Protein AF-A0A537ETW3-F1 (afdb_monomer)

pLDDT: mean 73.39, std 13.04, range [42.03, 93.06]

Mean predicted aligned error: 16.98 Å

Sequence (125 aa):
MHLQTQSPTKQARVLRLETIQEFGDVAATMGPIAGVVQAIKNQVQGVIPQVGYELGEISDALNGVVMEVGEATGQSYDFEASGTEAQKILSEANTVADTRMREKFPELPSPALAYERPAESTVPR

Secondary structure (DSSP, 8-state):
----TTSHHHHHHHHHHHHHHHHHHHHHHHHHHHHHHHHHHHHHTTT-HHHHHHHHHHHHHHHHHHHHHHHHHT--------SHHHHHHHHHHHHHHHHHHHHHSPPPPP--S---PPPP-----

Nearest PDB structures (foldseek):
  4cqi-assembly1_A  TM=5.508E-01  e=4.113E+00  Leishmania major
  1jch-assembly1_A  TM=4.093E-01  e=6.210E+00  Escherichia coli str. K-12 substr. W3110

Radius of gyration: 28.7 Å; Cα contacts (8 Å, |Δi|>4): 50; chains: 1; bounding box: 60×87×56 Å

Structure (mmCIF, N/CA/C/O backbone):
data_AF-A0A537ETW3-F1
#
_entry.id   AF-A0A537ETW3-F1
#
loop_
_atom_site.group_PDB
_atom_site.id
_atom_site.type_symbol
_atom_site.label_atom_id
_atom_site.label_alt_id
_atom_site.label_comp_id
_atom_site.label_asym_id
_atom_site.label_entity_id
_atom_site.label_seq_id
_atom_site.pdbx_PDB_ins_code
_atom_site.Cartn_x
_atom_site.Cartn_y
_atom_site.Cartn_z
_atom_site.occupancy
_atom_site.B_iso_or_equiv
_atom_site.auth_seq_id
_atom_site.auth_comp_id
_atom_site.auth_asym_id
_atom_site.auth_atom_id
_atom_site.pdbx_PDB_model_num
ATOM 1 N N . MET A 1 1 ? -41.624 17.389 30.669 1.00 42.03 1 MET A N 1
ATOM 2 C CA . MET A 1 1 ? -40.150 17.497 30.699 1.00 42.03 1 MET A CA 1
ATOM 3 C C . MET A 1 1 ? -39.539 16.146 30.355 1.00 42.03 1 MET A C 1
ATOM 5 O O . MET A 1 1 ? -39.288 15.378 31.264 1.00 42.03 1 MET A O 1
ATOM 9 N N . HIS A 1 2 ? -39.372 15.804 29.079 1.00 62.38 2 HIS A N 1
ATOM 10 C CA . HIS A 1 2 ? -38.626 14.610 28.664 1.00 62.38 2 HIS A CA 1
ATOM 11 C C . HIS A 1 2 ? -38.072 14.852 27.253 1.00 62.38 2 HIS A C 1
ATOM 13 O O . HIS A 1 2 ? -38.798 15.355 26.403 1.00 62.38 2 HIS A O 1
ATOM 19 N N . LEU A 1 3 ? -36.804 14.472 27.052 1.00 51.69 3 LEU A N 1
ATOM 20 C CA . LEU A 1 3 ? -36.045 14.411 25.793 1.00 51.69 3 LEU A CA 1
ATOM 21 C C . LEU A 1 3 ? -35.453 15.727 25.249 1.00 51.69 3 LEU A C 1
ATOM 23 O O . LEU A 1 3 ? -35.913 16.261 24.250 1.00 51.69 3 LEU A O 1
ATOM 27 N N . GLN A 1 4 ? -34.329 16.168 25.826 1.00 54.97 4 GLN A N 1
ATOM 28 C CA . GLN A 1 4 ? -33.320 16.982 25.111 1.00 54.97 4 GLN A CA 1
ATOM 29 C C . GLN A 1 4 ? -31.904 16.357 25.172 1.00 54.97 4 GLN A C 1
ATOM 31 O O . GLN A 1 4 ? -30.939 16.939 24.692 1.00 54.97 4 GLN A O 1
ATOM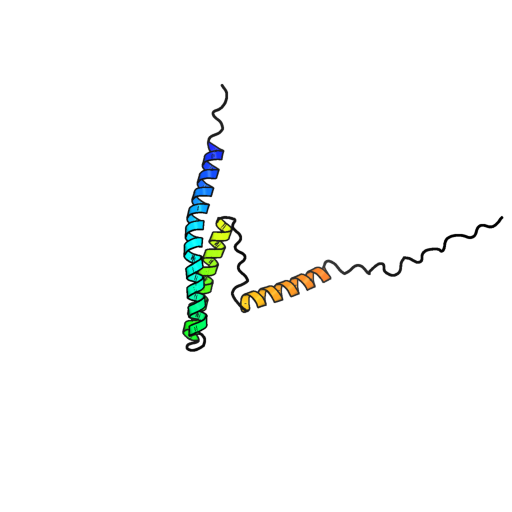 36 N N . THR A 1 5 ? -31.743 15.143 25.712 1.00 56.25 5 THR A N 1
ATOM 37 C CA . THR A 1 5 ? -30.421 14.567 26.041 1.00 56.25 5 THR A CA 1
ATOM 38 C C . THR A 1 5 ? -29.841 13.627 24.969 1.00 56.25 5 THR A C 1
ATOM 40 O O . THR A 1 5 ? -29.196 12.640 25.310 1.00 56.25 5 THR A O 1
ATOM 43 N N . GLN A 1 6 ? -30.072 13.873 23.671 1.00 54.34 6 GLN A N 1
ATOM 44 C CA . GLN A 1 6 ? -29.614 12.960 22.598 1.00 54.34 6 GLN A CA 1
ATOM 45 C C . GLN A 1 6 ? -28.699 13.590 21.528 1.00 54.34 6 GLN A C 1
ATOM 47 O O . GLN A 1 6 ? -28.374 12.938 20.538 1.00 54.34 6 GLN A O 1
ATOM 52 N N . SER A 1 7 ? -28.241 14.830 21.708 1.00 58.66 7 SER A N 1
ATOM 53 C CA . SER A 1 7 ? -27.346 15.504 20.755 1.00 58.66 7 SER A CA 1
ATOM 54 C C . SER A 1 7 ? -25.894 14.977 20.679 1.00 58.66 7 SER A C 1
ATOM 56 O O . SER A 1 7 ? -25.379 14.929 19.559 1.00 58.66 7 SER A O 1
ATOM 58 N N . PRO A 1 8 ? -25.211 14.523 21.755 1.00 61.03 8 PRO A N 1
ATOM 59 C CA . PRO A 1 8 ? -23.760 14.300 21.675 1.00 61.03 8 PRO A CA 1
ATOM 60 C C . PRO A 1 8 ? -23.363 13.045 20.878 1.00 61.03 8 PRO A C 1
ATOM 62 O O . PRO A 1 8 ? -22.333 13.026 20.209 1.00 61.03 8 PRO A O 1
ATOM 65 N N . THR A 1 9 ? -24.187 11.993 20.879 1.00 63.03 9 THR A N 1
ATOM 66 C CA . THR A 1 9 ? -23.835 10.702 20.255 1.00 63.03 9 THR A CA 1
ATOM 67 C C . THR A 1 9 ? -24.057 10.659 18.742 1.00 63.03 9 THR A C 1
ATOM 69 O O . THR A 1 9 ? -23.458 9.831 18.056 1.00 63.03 9 THR A O 1
ATOM 72 N N . LYS A 1 10 ? -24.907 11.537 18.192 1.00 61.38 10 LYS A N 1
ATOM 73 C CA . LYS A 1 10 ? -25.104 11.655 16.737 1.00 61.38 10 LYS A CA 1
ATOM 74 C C . LYS A 1 10 ? -23.942 12.396 16.081 1.00 61.38 10 LYS A C 1
ATOM 76 O O . LYS A 1 10 ? -23.432 11.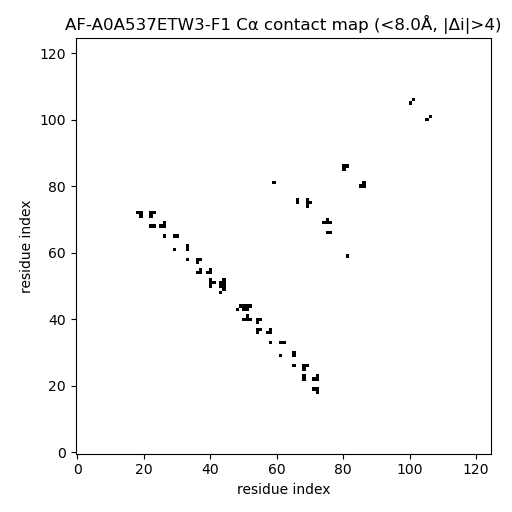927 15.072 1.00 61.38 10 LYS A O 1
ATOM 81 N N . GLN A 1 11 ? -23.487 13.484 16.701 1.00 63.50 11 GLN A N 1
ATOM 82 C CA . GLN A 1 11 ? -22.365 14.285 16.205 1.00 63.50 11 GLN A CA 1
ATOM 83 C C . GLN A 1 11 ? -21.063 13.471 16.177 1.00 63.50 11 GLN A C 1
ATOM 85 O O . GLN A 1 11 ? -20.380 13.454 15.161 1.00 63.50 11 GLN A O 1
ATOM 90 N N . ALA A 1 12 ? -20.785 12.688 17.226 1.00 67.38 12 ALA A N 1
ATOM 91 C CA . ALA A 1 12 ? -19.599 11.828 17.278 1.00 67.38 12 ALA A CA 1
ATOM 92 C C . ALA A 1 12 ? -19.536 10.772 16.152 1.00 67.38 12 ALA A C 1
ATOM 94 O O . ALA A 1 12 ? -18.450 10.439 15.683 1.00 67.38 12 ALA A O 1
ATOM 95 N N . ARG A 1 13 ? -20.686 10.245 15.701 1.00 62.62 13 ARG A N 1
ATOM 96 C CA . ARG A 1 13 ? -20.740 9.307 14.565 1.00 62.62 13 ARG A CA 1
ATOM 97 C C . ARG A 1 13 ? -20.512 9.992 13.223 1.00 62.62 13 ARG A C 1
ATOM 99 O O . ARG A 1 13 ? -19.848 9.410 12.378 1.00 62.62 13 ARG A O 1
ATOM 106 N N . VAL A 1 14 ? -21.049 11.197 13.041 1.00 72.69 14 VAL A N 1
ATOM 107 C CA . VAL A 1 14 ? -20.872 11.967 11.801 1.00 72.69 14 VAL A CA 1
ATOM 108 C C . VAL A 1 14 ? -19.401 12.321 11.598 1.00 72.69 14 VAL A C 1
ATOM 110 O O . VAL A 1 14 ? -18.883 12.028 10.530 1.00 72.69 14 VAL A O 1
ATOM 113 N N . LEU A 1 15 ? -18.708 12.809 12.638 1.00 68.06 15 LEU A N 1
ATOM 114 C CA . LEU A 1 15 ? -17.275 13.115 12.537 1.00 68.06 15 LEU A CA 1
ATOM 115 C C . LEU A 1 15 ? -16.443 11.892 12.129 1.00 68.06 15 LEU A C 1
ATOM 117 O O . LEU A 1 15 ? -15.571 11.998 11.279 1.00 68.06 15 LEU A O 1
ATOM 121 N N . ARG A 1 16 ? -16.716 10.708 12.696 1.00 73.06 16 ARG A N 1
ATOM 122 C CA . ARG A 1 16 ? -15.968 9.502 12.308 1.00 73.06 16 ARG A CA 1
ATOM 123 C C . ARG A 1 16 ? -16.253 9.052 10.880 1.00 73.06 16 ARG A C 1
ATOM 125 O O . ARG A 1 16 ? -15.342 8.563 10.229 1.00 73.06 16 ARG A O 1
ATOM 132 N N . LEU A 1 17 ? -17.487 9.189 10.402 1.00 80.44 17 LEU A N 1
ATOM 133 C CA . LEU A 1 17 ? -17.837 8.824 9.027 1.00 80.44 17 LEU A CA 1
ATOM 134 C C . LEU A 1 17 ? -17.221 9.784 8.007 1.00 80.44 17 LEU A C 1
ATOM 136 O O . LEU A 1 17 ? -16.761 9.324 6.971 1.00 80.44 17 LEU A O 1
ATOM 140 N N . GLU A 1 18 ? -17.170 11.077 8.324 1.00 79.69 18 GLU A N 1
ATOM 141 C CA . GLU A 1 18 ? -16.490 12.093 7.515 1.00 79.69 18 GLU A 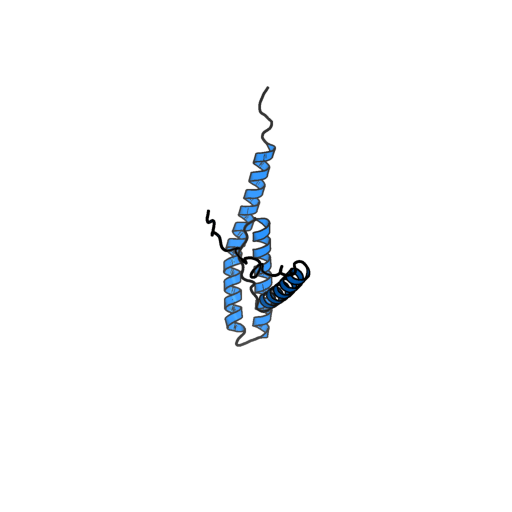CA 1
ATOM 142 C C . GLU A 1 18 ? -14.995 11.772 7.387 1.00 79.69 18 GLU A C 1
ATOM 144 O O . GLU A 1 18 ? -14.483 11.660 6.279 1.00 79.69 18 GLU A O 1
ATOM 149 N N . THR A 1 19 ? -14.326 11.464 8.501 1.00 78.75 19 THR A N 1
ATOM 150 C CA . THR A 1 19 ? -12.920 11.035 8.493 1.00 78.75 19 THR A CA 1
ATOM 151 C C . THR A 1 19 ? -12.708 9.723 7.726 1.00 78.75 19 THR A C 1
ATOM 153 O O . THR A 1 19 ? -11.775 9.625 6.937 1.00 78.75 19 THR A O 1
ATOM 156 N N . ILE A 1 20 ? -13.577 8.716 7.900 1.00 82.50 20 ILE A N 1
ATOM 157 C CA . ILE A 1 20 ? -13.503 7.454 7.137 1.00 82.50 20 ILE A CA 1
ATOM 158 C C . ILE A 1 20 ? -13.660 7.701 5.634 1.00 82.50 20 ILE A C 1
ATOM 160 O O . ILE A 1 20 ? -12.985 7.052 4.840 1.00 82.50 20 ILE A O 1
ATOM 164 N N . GLN A 1 21 ? -14.530 8.631 5.243 1.00 82.62 21 GLN A N 1
ATOM 165 C CA . GLN A 1 21 ? -14.748 8.983 3.847 1.00 82.62 21 GLN A CA 1
ATOM 166 C C . GLN A 1 21 ? -13.530 9.697 3.249 1.00 82.62 21 GLN A C 1
ATOM 168 O O . GLN A 1 21 ? -13.043 9.274 2.205 1.00 82.62 21 GLN A O 1
ATOM 173 N N . GLU A 1 22 ? -12.996 10.715 3.928 1.00 83.00 22 GLU A N 1
ATOM 174 C CA . GLU A 1 22 ? -11.804 11.443 3.472 1.00 83.00 22 GLU A CA 1
ATOM 175 C C . GLU A 1 22 ? -10.594 10.512 3.315 1.00 83.00 22 GLU A C 1
ATOM 177 O O . GLU A 1 22 ? -9.910 10.527 2.292 1.00 83.00 22 GLU A O 1
ATOM 182 N N . PHE A 1 23 ? -10.353 9.645 4.298 1.00 82.00 23 PHE A N 1
ATOM 183 C CA . PHE A 1 23 ? -9.272 8.665 4.241 1.00 82.00 23 PHE A CA 1
ATOM 184 C C . PHE A 1 23 ? -9.527 7.552 3.215 1.00 82.00 23 PHE A C 1
ATOM 186 O O . PHE A 1 23 ? -8.595 7.113 2.542 1.00 82.00 23 PHE A O 1
ATOM 193 N N . GLY A 1 24 ? -10.779 7.125 3.038 1.00 80.94 24 GLY A N 1
ATOM 194 C CA . GLY A 1 24 ? -11.173 6.166 2.005 1.00 80.94 24 GLY A CA 1
ATOM 195 C C . GLY A 1 24 ? -10.911 6.682 0.588 1.00 80.94 24 GLY A C 1
ATOM 196 O O . GLY A 1 24 ? -10.395 5.938 -0.246 1.00 80.94 24 GLY A O 1
ATOM 197 N N . ASP A 1 25 ? -11.180 7.962 0.329 1.00 84.81 25 ASP A N 1
ATOM 198 C CA . ASP A 1 25 ? -10.897 8.605 -0.959 1.00 84.81 25 ASP A CA 1
ATOM 199 C C . ASP A 1 25 ? -9.381 8.696 -1.231 1.00 84.81 25 ASP A C 1
ATOM 201 O O . ASP A 1 25 ? -8.921 8.456 -2.356 1.00 84.81 25 ASP A O 1
ATOM 205 N N . VAL A 1 26 ? -8.577 8.966 -0.195 1.00 84.12 26 VAL A N 1
ATOM 206 C CA . VAL A 1 26 ? -7.106 8.932 -0.281 1.00 84.12 26 VAL A CA 1
ATOM 207 C C . VAL A 1 26 ? -6.603 7.514 -0.564 1.00 84.12 26 VAL A C 1
ATOM 209 O O . VAL A 1 26 ? -5.784 7.323 -1.461 1.00 84.12 26 VAL A O 1
ATOM 212 N N . ALA A 1 27 ? -7.111 6.493 0.130 1.00 77.88 27 ALA A N 1
ATOM 213 C CA . ALA A 1 27 ? -6.735 5.101 -0.130 1.00 77.88 27 ALA A CA 1
ATOM 214 C C . ALA A 1 27 ? -7.097 4.663 -1.561 1.00 77.88 27 ALA A C 1
ATOM 216 O O . ALA A 1 27 ? -6.279 4.053 -2.256 1.00 77.88 27 ALA A O 1
ATOM 217 N N . ALA A 1 28 ? -8.299 5.019 -2.029 1.00 81.31 28 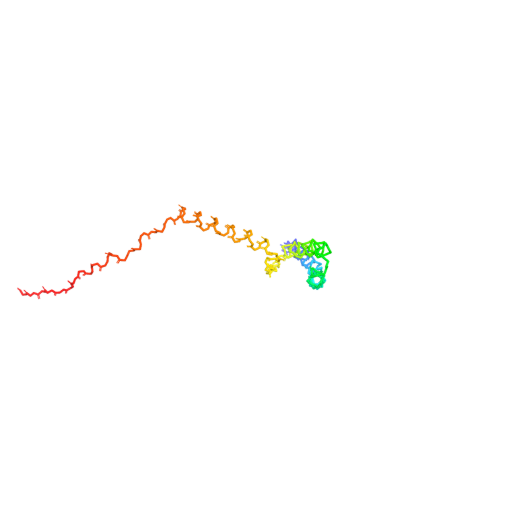ALA A N 1
ATOM 218 C CA . ALA A 1 28 ? -8.783 4.692 -3.368 1.00 81.31 28 ALA A CA 1
ATOM 219 C C . ALA A 1 28 ? -7.933 5.326 -4.483 1.00 81.31 28 ALA A C 1
ATOM 221 O O . ALA A 1 28 ? -7.802 4.749 -5.564 1.00 81.31 28 ALA A O 1
ATOM 222 N N . THR A 1 29 ? -7.330 6.488 -4.223 1.00 84.31 29 THR A N 1
ATOM 223 C CA . THR A 1 29 ? -6.423 7.161 -5.164 1.00 84.31 29 THR A CA 1
ATOM 224 C C . THR A 1 29 ? -4.975 6.684 -5.051 1.00 84.31 29 THR A C 1
ATOM 226 O O . THR A 1 29 ? -4.304 6.563 -6.077 1.00 84.31 29 THR A O 1
ATOM 229 N N . MET A 1 30 ? -4.491 6.355 -3.850 1.00 78.69 30 MET A N 1
ATOM 230 C CA . MET A 1 30 ? -3.108 5.911 -3.627 1.00 78.69 30 MET A CA 1
ATOM 231 C C . MET A 1 30 ? -2.849 4.465 -4.063 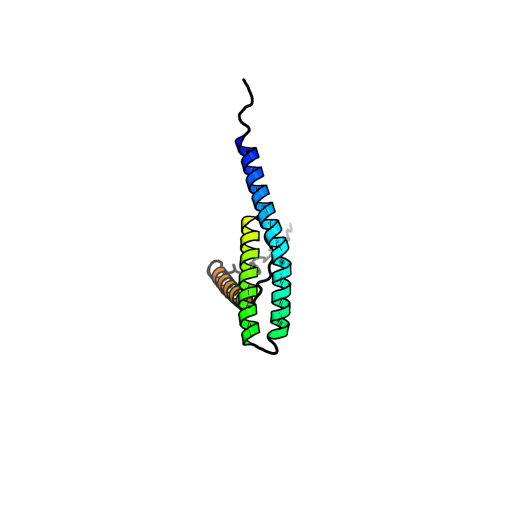1.00 78.69 30 MET A C 1
ATOM 233 O O . MET A 1 30 ? -1.775 4.174 -4.592 1.00 78.69 30 MET A O 1
ATOM 237 N N . GLY A 1 31 ? -3.825 3.563 -3.917 1.00 77.62 31 GLY A N 1
ATOM 238 C CA . GLY A 1 31 ? -3.670 2.148 -4.286 1.00 77.62 31 GLY A CA 1
ATOM 239 C C . GLY A 1 31 ? -3.205 1.923 -5.738 1.00 77.62 31 GLY A C 1
ATOM 240 O O . GLY A 1 31 ? -2.194 1.250 -5.958 1.00 77.62 31 GLY A O 1
ATOM 241 N N . PRO A 1 32 ? -3.869 2.515 -6.750 1.00 83.31 32 PRO A N 1
ATOM 242 C CA . PRO A 1 32 ? -3.436 2.415 -8.144 1.00 83.31 32 PRO A CA 1
ATOM 243 C C . PRO A 1 32 ? -2.036 2.993 -8.401 1.00 83.31 32 PRO A C 1
ATOM 245 O O . PRO A 1 32 ? -1.295 2.453 -9.222 1.00 83.31 32 PRO A O 1
ATOM 248 N N . ILE A 1 33 ? -1.652 4.062 -7.695 1.00 86.50 33 ILE A N 1
ATOM 249 C CA . ILE A 1 33 ? -0.334 4.701 -7.836 1.00 86.50 33 ILE A CA 1
ATOM 250 C C . ILE A 1 33 ? 0.765 3.751 -7.353 1.00 86.50 33 ILE A C 1
ATOM 252 O O . ILE A 1 33 ? 1.749 3.551 -8.067 1.00 86.50 33 ILE A O 1
ATOM 256 N N . ALA A 1 34 ? 0.569 3.104 -6.199 1.00 78.06 34 ALA A N 1
ATOM 257 C CA . ALA A 1 34 ? 1.499 2.100 -5.680 1.00 78.06 34 ALA A CA 1
ATOM 258 C C . ALA A 1 34 ? 1.709 0.947 -6.681 1.00 78.06 34 ALA A C 1
ATOM 260 O O . ALA A 1 34 ? 2.844 0.544 -6.943 1.00 78.06 34 ALA A O 1
ATOM 261 N N . GLY A 1 35 ? 0.634 0.479 -7.328 1.00 81.44 35 GLY A N 1
ATOM 262 C CA . GLY A 1 35 ? 0.716 -0.544 -8.377 1.00 81.44 35 GLY A CA 1
ATOM 263 C C . GLY A 1 35 ? 1.545 -0.114 -9.596 1.00 81.44 35 GLY A C 1
ATOM 264 O O . GLY A 1 35 ? 2.336 -0.902 -10.120 1.00 81.44 35 GLY A O 1
ATOM 265 N N . VAL A 1 36 ? 1.415 1.143 -10.030 1.00 87.38 36 VAL A N 1
ATOM 266 C CA . VAL A 1 36 ? 2.201 1.694 -11.148 1.00 87.38 36 VAL A CA 1
ATOM 267 C C . VAL A 1 36 ? 3.679 1.826 -10.779 1.00 87.38 36 VAL A C 1
ATOM 269 O O . VAL A 1 36 ? 4.534 1.412 -11.563 1.00 87.38 36 VAL A O 1
ATOM 272 N N . VAL A 1 37 ? 3.998 2.349 -9.591 1.00 84.00 37 VAL A N 1
ATOM 273 C CA . VAL A 1 37 ? 5.391 2.474 -9.123 1.00 84.00 37 VAL A CA 1
ATOM 274 C C . VAL A 1 37 ? 6.053 1.099 -9.043 1.00 84.00 37 VAL A C 1
ATOM 276 O O . VAL A 1 37 ? 7.162 0.923 -9.552 1.00 84.00 37 VAL A O 1
ATOM 279 N N . GLN A 1 38 ? 5.342 0.095 -8.525 1.00 81.19 38 GLN A N 1
ATOM 280 C CA . GLN A 1 38 ? 5.836 -1.278 -8.468 1.00 81.19 38 GLN A CA 1
ATOM 281 C C . GLN A 1 38 ? 6.091 -1.870 -9.864 1.00 81.19 38 GLN A C 1
ATOM 283 O O . GLN A 1 38 ? 7.104 -2.537 -10.085 1.00 81.19 38 GLN A O 1
ATOM 288 N N . ALA A 1 39 ? 5.210 -1.607 -10.833 1.00 84.69 39 ALA A N 1
ATOM 289 C CA . ALA A 1 39 ? 5.394 -2.062 -12.209 1.00 84.69 39 ALA A CA 1
ATOM 290 C C . ALA A 1 39 ? 6.630 -1.425 -12.872 1.00 84.69 39 ALA A C 1
ATOM 292 O O . ALA A 1 39 ? 7.400 -2.121 -13.539 1.00 84.69 39 ALA A O 1
ATOM 293 N N . ILE A 1 40 ? 6.856 -0.124 -12.652 1.00 85.31 40 ILE A N 1
ATOM 294 C CA . ILE A 1 40 ? 8.034 0.587 -13.171 1.00 85.31 40 ILE A CA 1
ATOM 295 C C . ILE A 1 40 ? 9.306 0.074 -12.491 1.00 85.31 40 ILE A C 1
ATOM 297 O O . ILE A 1 40 ? 10.280 -0.219 -13.182 1.00 85.31 40 ILE A O 1
ATOM 301 N N . LYS A 1 41 ? 9.292 -0.115 -11.165 1.00 80.69 41 LYS A N 1
ATOM 302 C CA . LYS A 1 41 ? 10.404 -0.717 -10.414 1.00 80.69 41 LYS A CA 1
ATOM 303 C C . LYS A 1 41 ? 10.823 -2.048 -11.034 1.00 80.69 41 LYS A C 1
ATOM 305 O O . LYS A 1 41 ? 11.991 -2.212 -11.376 1.00 80.69 41 LYS A O 1
ATOM 310 N N . ASN A 1 42 ? 9.871 -2.953 -11.258 1.00 82.69 42 ASN A N 1
ATOM 311 C CA . ASN A 1 42 ? 10.137 -4.272 -11.837 1.00 82.69 42 ASN A CA 1
ATOM 312 C C . ASN A 1 42 ? 10.734 -4.191 -13.252 1.00 82.69 42 ASN A C 1
ATOM 314 O O . ASN A 1 42 ? 11.590 -4.997 -13.609 1.00 82.69 42 ASN A O 1
ATOM 318 N N . GLN A 1 43 ? 10.309 -3.213 -14.058 1.00 83.25 43 GLN A N 1
ATOM 319 C CA . GLN A 1 43 ? 10.828 -3.019 -15.413 1.00 83.25 43 GLN A CA 1
ATOM 320 C C . GLN A 1 43 ? 12.237 -2.407 -15.419 1.00 83.25 43 GLN A C 1
ATOM 322 O O . GLN A 1 43 ? 13.069 -2.772 -16.249 1.00 83.25 43 GLN A O 1
ATOM 327 N N . VAL A 1 44 ? 12.518 -1.489 -14.492 1.00 81.44 44 VAL A N 1
ATOM 328 C CA . VAL A 1 44 ? 13.779 -0.739 -14.455 1.00 81.44 44 VAL A CA 1
ATOM 329 C C . VAL A 1 44 ? 14.875 -1.482 -13.692 1.00 81.44 44 VAL A C 1
ATOM 331 O O . VAL A 1 44 ? 16.039 -1.385 -14.072 1.00 81.44 44 VAL A O 1
ATOM 334 N N . GLN A 1 45 ? 14.543 -2.282 -12.676 1.00 76.75 45 GLN A N 1
ATOM 335 C CA . GLN A 1 45 ? 15.523 -2.997 -11.848 1.00 76.75 45 GLN A CA 1
ATOM 336 C C . GLN A 1 45 ? 16.406 -3.971 -12.652 1.00 76.75 45 GLN A C 1
ATOM 338 O O . GLN A 1 45 ? 17.554 -4.204 -12.280 1.00 76.75 45 GLN A O 1
ATOM 343 N N . GLY A 1 46 ? 15.910 -4.495 -13.779 1.00 77.38 46 GLY A N 1
ATOM 344 C CA . GLY A 1 46 ? 16.689 -5.343 -14.689 1.00 77.38 46 GLY A CA 1
ATOM 345 C C . GLY A 1 46 ? 17.709 -4.595 -15.559 1.00 77.38 46 GLY A C 1
ATOM 346 O O . GLY A 1 46 ? 18.570 -5.234 -16.158 1.00 77.38 46 GLY A O 1
ATOM 347 N N . VAL A 1 47 ? 17.625 -3.262 -15.639 1.00 81.06 47 VAL A N 1
ATOM 348 C CA . VAL A 1 47 ? 18.461 -2.427 -16.523 1.00 81.06 47 VAL A CA 1
ATOM 349 C C . VAL A 1 47 ? 19.295 -1.424 -15.724 1.00 81.06 47 VAL A C 1
ATOM 351 O O . VAL A 1 47 ? 20.479 -1.252 -16.003 1.00 81.06 47 VAL A O 1
ATOM 354 N N . ILE A 1 48 ? 18.696 -0.769 -14.723 1.00 85.25 48 ILE A N 1
ATOM 355 C CA . ILE A 1 48 ? 19.324 0.271 -13.900 1.00 85.25 48 ILE A CA 1
ATOM 356 C C . ILE A 1 48 ? 19.005 0.011 -12.416 1.00 85.25 48 ILE A C 1
ATOM 358 O O . ILE A 1 48 ? 17.970 0.461 -11.911 1.00 85.25 48 ILE A O 1
ATOM 362 N N . PRO A 1 49 ? 19.899 -0.686 -11.689 1.00 80.19 49 PRO A N 1
ATOM 363 C CA . PRO A 1 49 ? 19.676 -1.066 -10.294 1.00 80.19 49 PRO A CA 1
ATOM 364 C C . PRO A 1 49 ? 19.449 0.128 -9.361 1.00 80.19 49 PRO A C 1
ATOM 366 O O . PRO A 1 49 ? 18.606 0.046 -8.474 1.00 80.19 49 PRO A O 1
ATOM 369 N N . GLN A 1 50 ? 20.152 1.248 -9.578 1.00 81.88 50 GLN A N 1
ATOM 370 C CA . GLN A 1 50 ? 20.018 2.455 -8.753 1.00 81.88 50 GLN A CA 1
ATOM 371 C C . GLN A 1 50 ? 18.603 3.043 -8.802 1.00 81.88 50 GLN A C 1
ATOM 373 O O . GLN A 1 50 ? 18.050 3.392 -7.768 1.00 81.88 50 GLN A O 1
ATOM 378 N N . VAL A 1 51 ? 17.982 3.099 -9.983 1.00 83.75 51 VAL A N 1
ATOM 379 C CA . VAL A 1 51 ? 16.610 3.616 -10.118 1.00 83.75 51 VAL A CA 1
ATOM 380 C C . VAL A 1 51 ? 15.602 2.617 -9.548 1.00 83.75 51 VAL A C 1
ATOM 382 O O . VAL A 1 51 ? 14.626 3.017 -8.924 1.00 83.75 51 VAL A O 1
ATOM 385 N N . GLY A 1 52 ? 15.854 1.312 -9.696 1.00 78.44 52 GLY A N 1
ATOM 386 C CA . GLY A 1 52 ? 15.054 0.281 -9.031 1.00 78.44 52 GLY A CA 1
ATOM 387 C C . GLY A 1 52 ? 15.089 0.379 -7.498 1.00 78.44 52 GLY A C 1
ATOM 388 O O . GLY A 1 52 ? 14.074 0.111 -6.858 1.00 78.44 52 GLY A O 1
ATOM 389 N N . TYR A 1 53 ? 16.227 0.784 -6.920 1.00 82.44 53 TYR A N 1
ATOM 390 C CA . TYR A 1 53 ? 16.364 1.035 -5.483 1.00 82.44 53 TYR A CA 1
ATOM 391 C C . TYR A 1 53 ? 15.508 2.230 -5.040 1.00 82.44 53 TYR A C 1
ATOM 393 O O . TYR A 1 53 ? 14.662 2.064 -4.166 1.00 82.44 53 TYR A O 1
ATOM 401 N N . GLU A 1 54 ? 15.636 3.389 -5.695 1.00 85.88 54 GLU A N 1
ATOM 402 C CA . GLU A 1 54 ? 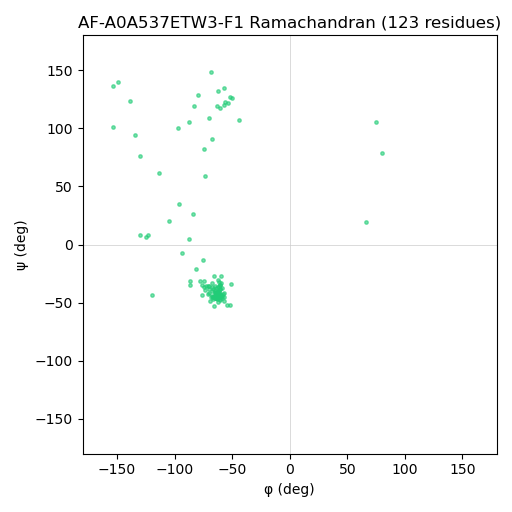14.856 4.581 -5.314 1.00 85.88 54 GLU A CA 1
ATOM 403 C C . GLU A 1 54 ? 13.346 4.389 -5.517 1.00 85.88 54 GLU A C 1
ATOM 405 O O . GLU A 1 54 ? 12.540 4.801 -4.687 1.00 85.88 54 GLU A O 1
ATOM 410 N N . LEU A 1 55 ? 12.938 3.688 -6.580 1.00 83.56 55 LEU A N 1
ATOM 411 C CA . LEU A 1 55 ? 11.534 3.310 -6.770 1.00 83.56 55 LEU A CA 1
ATOM 412 C C . LEU A 1 55 ? 11.044 2.321 -5.704 1.00 83.56 55 LEU A C 1
ATOM 414 O O . LEU A 1 55 ? 9.855 2.295 -5.400 1.00 83.56 55 LEU A O 1
ATOM 418 N N . GLY A 1 56 ? 11.943 1.517 -5.132 1.00 81.56 56 GLY A N 1
ATOM 419 C CA . GLY A 1 56 ? 11.656 0.695 -3.962 1.00 81.56 56 GLY A CA 1
ATOM 420 C C . GLY A 1 56 ? 11.297 1.542 -2.748 1.00 81.56 56 GLY A C 1
ATOM 421 O O . GLY A 1 56 ? 10.241 1.320 -2.167 1.00 81.56 56 GLY A O 1
ATOM 422 N N . GLU A 1 57 ? 12.108 2.553 -2.437 1.00 85.38 57 GLU A N 1
ATOM 423 C CA . GLU A 1 57 ? 11.836 3.467 -1.321 1.00 85.38 57 GLU A CA 1
ATOM 424 C C . GLU A 1 57 ? 10.521 4.244 -1.519 1.00 85.38 57 GLU A C 1
ATOM 426 O O . GLU A 1 57 ? 9.757 4.428 -0.571 1.00 85.38 57 GLU A O 1
ATOM 431 N N . ILE A 1 58 ? 10.198 4.634 -2.760 1.00 86.06 58 ILE A N 1
ATOM 432 C CA . ILE A 1 58 ? 8.911 5.271 -3.086 1.00 86.06 58 ILE A CA 1
ATOM 433 C C . ILE A 1 58 ? 7.738 4.298 -2.892 1.00 86.06 58 ILE A C 1
ATOM 435 O O . ILE A 1 58 ? 6.723 4.682 -2.308 1.00 86.06 58 ILE A O 1
ATOM 439 N N . SER A 1 59 ? 7.858 3.050 -3.361 1.00 81.12 59 SER A N 1
ATOM 440 C CA . SER A 1 59 ? 6.848 2.009 -3.119 1.00 81.12 59 SER A CA 1
ATOM 441 C C . SER A 1 59 ? 6.610 1.806 -1.621 1.00 81.12 59 SER A C 1
ATOM 443 O O . SER A 1 5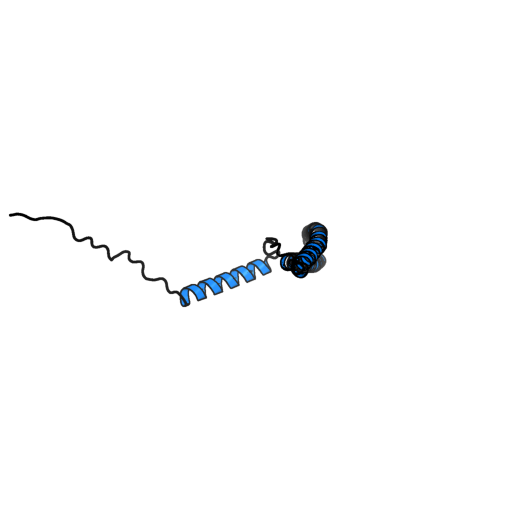9 ? 5.460 1.755 -1.191 1.00 81.12 59 SER A O 1
ATOM 4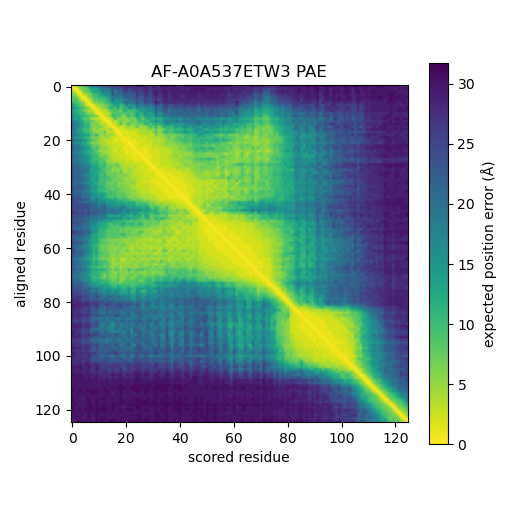45 N N . ASP A 1 60 ? 7.670 1.731 -0.818 1.00 83.75 60 ASP A N 1
ATOM 446 C CA . ASP A 1 60 ? 7.566 1.511 0.627 1.00 83.75 60 ASP A CA 1
ATOM 447 C C . ASP A 1 60 ? 6.879 2.685 1.336 1.00 83.75 60 ASP A C 1
ATOM 449 O O . ASP A 1 60 ? 5.990 2.472 2.163 1.00 83.75 60 ASP A O 1
ATOM 453 N N . ALA A 1 61 ? 7.206 3.925 0.959 1.00 85.50 61 ALA A N 1
ATOM 454 C CA . ALA A 1 61 ? 6.535 5.112 1.482 1.00 85.50 61 ALA A CA 1
ATOM 455 C C . ALA A 1 61 ? 5.034 5.133 1.137 1.00 85.50 61 ALA A C 1
ATOM 457 O O . ALA A 1 61 ? 4.203 5.412 2.003 1.00 85.50 61 ALA A O 1
ATOM 458 N N . LEU A 1 62 ? 4.668 4.796 -0.106 1.00 83.56 62 LEU A N 1
ATOM 459 C CA . LEU A 1 62 ? 3.267 4.722 -0.537 1.00 83.56 62 LEU A CA 1
ATOM 460 C C . LEU A 1 62 ? 2.494 3.633 0.217 1.00 83.56 62 LEU A C 1
ATOM 462 O O . LEU A 1 62 ? 1.366 3.867 0.648 1.00 83.56 62 LEU A O 1
ATOM 466 N N . ASN A 1 63 ? 3.112 2.470 0.421 1.00 80.50 63 ASN A N 1
ATOM 467 C CA . ASN A 1 63 ? 2.519 1.381 1.195 1.00 80.50 63 ASN A CA 1
ATOM 468 C C . ASN A 1 63 ? 2.330 1.763 2.668 1.00 80.50 63 ASN A C 1
ATOM 470 O O . ASN A 1 63 ? 1.289 1.452 3.243 1.00 80.50 63 ASN A O 1
ATOM 474 N N . GLY A 1 64 ? 3.286 2.487 3.258 1.00 83.38 64 GLY A N 1
ATOM 475 C CA . GLY A 1 64 ? 3.167 3.018 4.617 1.00 83.38 64 GLY A CA 1
ATOM 476 C C . GLY A 1 64 ? 1.960 3.942 4.783 1.00 83.38 64 GLY A C 1
ATOM 477 O O . GLY A 1 64 ? 1.186 3.773 5.721 1.00 83.38 64 GLY A O 1
ATOM 478 N N . VAL A 1 65 ? 1.740 4.850 3.827 1.00 85.06 65 VAL A N 1
ATOM 479 C CA . VAL A 1 65 ? 0.567 5.740 3.832 1.00 85.06 65 VAL A CA 1
ATOM 480 C C . VAL A 1 65 ? -0.730 4.940 3.721 1.00 85.06 65 VAL A C 1
ATOM 482 O O . VAL A 1 65 ? -1.651 5.163 4.498 1.00 85.06 65 VAL A O 1
ATOM 485 N N . VAL A 1 66 ? -0.817 3.977 2.799 1.00 80.12 66 VAL A N 1
ATOM 486 C CA . VAL A 1 66 ? -2.019 3.134 2.658 1.00 80.12 66 VAL A CA 1
ATOM 487 C C . VAL A 1 66 ? -2.299 2.341 3.941 1.00 80.12 66 VAL A C 1
ATOM 489 O O . VAL A 1 66 ? -3.458 2.217 4.340 1.00 80.12 66 VAL A O 1
ATOM 492 N N . MET A 1 67 ? -1.258 1.855 4.620 1.00 80.44 67 MET A N 1
ATOM 493 C CA . MET A 1 67 ? -1.388 1.137 5.890 1.00 80.44 67 MET A CA 1
ATOM 494 C C . MET A 1 67 ? -1.892 2.046 7.019 1.00 80.44 67 MET A C 1
ATOM 496 O O . MET A 1 67 ? -2.830 1.677 7.723 1.00 80.44 67 MET A O 1
ATOM 500 N N . GLU A 1 68 ? -1.320 3.243 7.162 1.00 82.44 68 GLU A N 1
ATOM 501 C CA . GLU A 1 68 ? -1.720 4.229 8.176 1.00 82.44 68 GLU A CA 1
ATOM 502 C C . GLU A 1 68 ? -3.172 4.688 7.975 1.00 82.44 68 GLU A C 1
ATOM 504 O O . GLU A 1 68 ? -3.955 4.779 8.921 1.00 82.44 68 GLU A O 1
ATOM 509 N N . VAL A 1 69 ? -3.567 4.891 6.718 1.00 82.50 69 VAL A N 1
ATOM 510 C CA . VAL A 1 69 ? -4.943 5.210 6.323 1.00 82.50 69 VAL A CA 1
ATOM 511 C C . VAL A 1 69 ? -5.896 4.044 6.625 1.00 82.50 69 VAL A C 1
ATOM 513 O O . VAL A 1 69 ? -7.005 4.253 7.128 1.00 82.50 69 VAL A O 1
ATOM 516 N N . GLY A 1 70 ? -5.471 2.803 6.380 1.00 76.69 70 GLY A N 1
ATOM 517 C CA . GLY A 1 70 ? -6.221 1.603 6.756 1.00 76.69 70 GLY A CA 1
ATOM 518 C C . GLY A 1 70 ? -6.443 1.493 8.268 1.00 76.69 70 GLY A C 1
ATOM 519 O O . GLY A 1 70 ? -7.566 1.275 8.726 1.00 76.69 70 GLY A O 1
ATOM 520 N N . GLU A 1 71 ? -5.401 1.732 9.065 1.00 79.25 71 GLU A N 1
ATOM 521 C CA . GLU A 1 71 ? -5.482 1.716 10.530 1.00 79.25 71 GLU A CA 1
ATOM 522 C C . GLU A 1 71 ? -6.400 2.827 11.064 1.00 79.25 71 GLU A C 1
ATOM 524 O O . GLU A 1 71 ? -7.289 2.560 11.879 1.00 79.25 71 GLU A O 1
ATOM 529 N N . ALA A 1 72 ? -6.263 4.053 10.548 1.00 78.19 72 ALA A N 1
ATOM 530 C CA . ALA A 1 72 ? -7.081 5.202 10.940 1.00 78.19 72 ALA A CA 1
ATOM 531 C C . ALA A 1 72 ? -8.581 5.001 10.658 1.00 78.19 72 ALA A C 1
ATOM 533 O O . ALA A 1 72 ? -9.435 5.495 11.402 1.00 78.19 72 ALA A O 1
ATOM 534 N N . THR A 1 73 ? -8.916 4.253 9.604 1.00 73.12 73 THR A N 1
ATOM 535 C CA . THR A 1 73 ? -10.302 3.961 9.204 1.00 73.12 73 THR A CA 1
ATOM 536 C C . THR A 1 73 ? -10.846 2.652 9.775 1.00 73.12 73 THR A C 1
ATOM 538 O O . THR A 1 73 ? -12.042 2.376 9.650 1.00 73.12 73 THR A O 1
ATOM 541 N N . GLY A 1 74 ? -10.004 1.846 10.430 1.00 68.69 74 GLY A N 1
ATOM 542 C CA . GLY A 1 74 ? -10.356 0.493 10.866 1.00 68.69 74 GLY A CA 1
ATOM 543 C C . GLY A 1 74 ? -10.595 -0.473 9.700 1.00 68.69 74 GLY A C 1
ATOM 544 O O . GLY A 1 74 ? -11.268 -1.490 9.871 1.00 68.69 74 GLY A O 1
ATOM 545 N N . GLN A 1 75 ? -10.097 -0.146 8.507 1.00 67.19 75 GLN A N 1
ATOM 546 C CA . GLN A 1 75 ? -10.089 -1.019 7.341 1.00 67.19 75 GLN A CA 1
ATOM 547 C C . GLN A 1 75 ? -8.712 -1.682 7.262 1.00 67.19 75 GLN A C 1
ATOM 549 O O . GLN A 1 75 ? -7.736 -1.086 6.819 1.00 67.19 75 GLN A O 1
ATOM 554 N N . SER A 1 76 ? -8.616 -2.931 7.718 1.00 57.59 76 SER A N 1
ATOM 555 C CA . SER A 1 76 ? -7.405 -3.727 7.527 1.00 57.59 76 SER A CA 1
ATOM 556 C C . SER A 1 76 ? -7.269 -4.085 6.046 1.00 57.59 76 SER A C 1
ATOM 558 O O . SER A 1 76 ? -8.036 -4.903 5.534 1.00 57.59 76 SER A O 1
ATOM 560 N N . TYR A 1 77 ? -6.303 -3.481 5.358 1.00 59.91 77 TYR A N 1
ATOM 561 C CA . TYR A 1 77 ? -5.871 -3.947 4.046 1.00 59.91 77 TYR A CA 1
ATOM 562 C C . TYR A 1 77 ? -4.874 -5.085 4.260 1.00 59.91 77 TYR A C 1
ATOM 564 O O . TYR A 1 77 ? -3.843 -4.890 4.902 1.00 59.91 77 TYR A O 1
ATOM 572 N N . ASP A 1 78 ? -5.200 -6.276 3.757 1.00 55.22 78 ASP A N 1
ATOM 573 C CA . ASP A 1 78 ? -4.299 -7.431 3.777 1.00 55.22 78 ASP A CA 1
ATOM 574 C C . ASP A 1 78 ? -3.214 -7.195 2.722 1.00 55.22 78 ASP A C 1
ATOM 576 O O . ASP A 1 78 ? -3.330 -7.573 1.554 1.00 55.22 78 ASP A O 1
ATOM 580 N N . PHE A 1 79 ? -2.201 -6.425 3.104 1.00 56.75 79 PHE A N 1
ATOM 581 C CA . PHE A 1 79 ? -1.031 -6.220 2.276 1.00 56.75 79 PHE A CA 1
ATOM 582 C C . PHE A 1 79 ? -0.058 -7.344 2.609 1.00 56.75 79 PHE A C 1
ATOM 584 O O . PHE A 1 79 ? 0.553 -7.348 3.680 1.00 56.75 79 PHE A O 1
ATOM 591 N N . GLU A 1 80 ? 0.071 -8.326 1.711 1.00 55.78 80 GLU A N 1
ATOM 592 C CA . GLU A 1 80 ? 1.163 -9.291 1.814 1.00 55.78 80 GLU A CA 1
ATOM 593 C C . GLU A 1 80 ? 2.467 -8.498 1.934 1.00 55.78 80 GLU A C 1
ATOM 595 O O . GLU A 1 80 ? 2.717 -7.585 1.142 1.00 55.78 80 GLU A O 1
ATOM 600 N N . ALA A 1 81 ? 3.257 -8.796 2.972 1.00 54.50 81 ALA A N 1
ATOM 601 C CA . ALA A 1 81 ? 4.483 -8.079 3.302 1.00 54.50 81 ALA A CA 1
ATOM 602 C C . ALA A 1 81 ? 5.305 -7.820 2.030 1.00 54.50 81 ALA A C 1
ATOM 604 O O . ALA A 1 81 ? 5.869 -8.739 1.439 1.00 54.50 81 ALA A O 1
ATOM 605 N N . SER A 1 82 ? 5.329 -6.566 1.577 1.00 56.97 82 SER A N 1
ATOM 606 C CA . SER A 1 82 ? 5.648 -6.235 0.180 1.00 56.97 82 SER A CA 1
ATOM 607 C C . SER A 1 82 ? 7.134 -6.125 -0.142 1.00 56.97 82 SER A C 1
ATOM 609 O O . SER A 1 82 ? 7.544 -5.501 -1.119 1.00 56.97 82 SER A O 1
ATOM 611 N N . GLY A 1 83 ? 7.954 -6.820 0.636 1.00 62.00 83 GLY A N 1
ATOM 612 C CA . GLY A 1 83 ? 9.376 -6.950 0.386 1.00 62.00 83 GLY A CA 1
ATOM 613 C C . GLY A 1 83 ? 9.895 -8.283 0.896 1.00 62.00 83 GLY A C 1
ATOM 614 O O . GLY A 1 83 ? 9.553 -8.721 1.995 1.00 62.00 83 GLY A O 1
ATOM 615 N N . THR A 1 84 ? 10.787 -8.899 0.120 1.00 64.44 84 THR A N 1
ATOM 616 C CA . THR A 1 84 ? 11.510 -10.122 0.496 1.00 64.44 84 THR A CA 1
ATOM 617 C C . THR A 1 84 ? 12.173 -9.996 1.873 1.00 64.44 84 THR A C 1
ATOM 619 O O . THR A 1 84 ? 12.230 -10.961 2.632 1.00 64.44 84 THR A O 1
ATOM 622 N N . GLU A 1 85 ? 12.647 -8.798 2.226 1.00 65.88 85 GLU A N 1
ATOM 623 C CA . GLU A 1 85 ? 13.246 -8.503 3.530 1.00 65.88 85 GLU A CA 1
ATOM 624 C C . GLU A 1 85 ? 12.215 -8.488 4.666 1.00 65.88 85 GLU A C 1
ATOM 626 O O . GLU A 1 85 ? 12.446 -9.102 5.706 1.00 65.88 85 GLU A O 1
ATOM 631 N N . ALA A 1 86 ? 11.037 -7.899 4.448 1.00 73.88 86 ALA A N 1
ATOM 632 C CA . ALA A 1 86 ? 9.943 -7.934 5.416 1.00 73.88 86 ALA A CA 1
ATOM 633 C C . ALA A 1 86 ? 9.446 -9.372 5.653 1.00 73.88 86 ALA A C 1
ATOM 635 O O . ALA A 1 86 ? 9.251 -9.778 6.800 1.00 73.88 86 ALA A O 1
ATOM 636 N N . GLN A 1 87 ? 9.327 -10.183 4.593 1.00 75.81 87 GLN A N 1
ATOM 637 C CA . GLN A 1 87 ? 9.005 -11.611 4.715 1.00 75.81 87 GLN A CA 1
ATOM 638 C C . GLN A 1 87 ? 10.078 -12.380 5.497 1.00 75.81 87 GLN A C 1
ATOM 640 O O . GLN A 1 87 ? 9.751 -13.231 6.324 1.00 75.81 87 GLN A O 1
ATOM 645 N N . LYS A 1 88 ? 11.360 -12.065 5.278 1.00 82.38 88 LYS A N 1
ATOM 646 C CA . LYS A 1 88 ? 12.476 -12.669 6.015 1.00 82.38 88 LYS A CA 1
ATOM 647 C C . LYS A 1 88 ? 12.426 -12.315 7.505 1.00 82.38 88 LYS A C 1
ATOM 649 O O . LYS A 1 88 ? 12.529 -13.218 8.331 1.00 82.38 88 LYS A O 1
ATOM 654 N N . ILE A 1 89 ? 12.191 -11.047 7.849 1.00 85.31 89 ILE A N 1
ATOM 655 C CA . ILE A 1 89 ? 12.034 -10.591 9.241 1.00 85.31 89 ILE A CA 1
ATOM 656 C C . ILE A 1 89 ? 10.839 -11.284 9.909 1.00 85.31 89 ILE A C 1
ATOM 658 O O . ILE A 1 89 ? 10.970 -11.788 11.023 1.00 85.31 89 ILE A O 1
ATOM 662 N N . LEU A 1 90 ? 9.691 -11.371 9.229 1.00 84.31 90 LEU A N 1
ATOM 663 C CA . LEU A 1 90 ? 8.508 -12.080 9.732 1.00 84.31 90 LEU A CA 1
ATOM 664 C C . LEU A 1 90 ? 8.778 -13.575 9.948 1.00 84.31 90 LEU A C 1
ATOM 666 O O . LEU A 1 90 ? 8.370 -14.136 10.963 1.00 84.31 90 LEU A O 1
ATOM 670 N N . SER A 1 91 ? 9.504 -14.222 9.033 1.00 87.69 91 SER A N 1
ATOM 671 C CA . SER A 1 91 ? 9.898 -15.628 9.169 1.00 87.69 91 SER A CA 1
ATOM 672 C C . SER A 1 91 ? 10.836 -15.854 10.359 1.00 87.69 91 SER A C 1
ATOM 674 O O . SER A 1 91 ? 10.686 -16.833 11.096 1.00 87.69 91 SER A O 1
ATOM 676 N N . GLU A 1 92 ? 11.801 -14.958 10.568 1.00 90.50 92 GLU A N 1
ATOM 677 C CA . GLU A 1 92 ? 12.709 -15.007 11.717 1.00 90.50 92 GLU A CA 1
ATOM 678 C C . GLU A 1 92 ? 11.952 -14.778 13.028 1.00 90.50 92 GLU A C 1
ATOM 680 O O . GLU A 1 92 ? 12.105 -15.552 13.975 1.00 90.50 92 GLU A O 1
ATOM 685 N N . ALA A 1 93 ? 11.067 -13.780 13.067 1.00 92.56 93 ALA A N 1
ATOM 686 C CA . ALA A 1 93 ? 10.221 -13.497 14.219 1.00 92.56 93 ALA A CA 1
ATOM 687 C C . ALA A 1 93 ? 9.310 -14.685 14.568 1.00 92.56 93 ALA A C 1
ATOM 689 O O . ALA A 1 93 ? 9.225 -15.057 15.739 1.00 92.56 93 ALA A O 1
ATOM 690 N N . ASN A 1 94 ? 8.699 -15.332 13.570 1.00 88.38 94 ASN A N 1
ATOM 691 C CA . ASN A 1 94 ? 7.896 -16.542 13.764 1.00 88.38 94 ASN A CA 1
ATOM 692 C C . ASN A 1 94 ? 8.725 -17.699 14.327 1.00 88.38 94 ASN A C 1
ATOM 694 O O . ASN A 1 94 ? 8.284 -18.373 15.252 1.00 88.38 94 ASN A O 1
ATOM 698 N N . THR A 1 95 ? 9.949 -17.897 13.832 1.00 92.12 95 THR A N 1
ATOM 699 C CA . THR A 1 95 ? 10.856 -18.938 14.345 1.00 92.12 95 THR A CA 1
ATOM 700 C C . THR A 1 95 ? 11.215 -18.693 15.816 1.00 92.12 95 THR A C 1
ATOM 702 O O . THR A 1 95 ? 11.227 -19.618 16.633 1.00 92.12 95 THR A O 1
ATOM 705 N N . VAL A 1 96 ? 11.475 -17.434 16.187 1.00 93.06 96 VAL A N 1
ATOM 706 C CA . VAL A 1 96 ? 11.753 -17.042 17.578 1.00 93.06 96 VAL A CA 1
ATOM 707 C C . VAL A 1 96 ? 10.513 -17.205 18.460 1.00 93.06 96 VAL A C 1
ATOM 709 O O . VAL A 1 96 ? 10.629 -17.662 19.599 1.00 93.06 96 VAL A O 1
ATOM 712 N N . ALA A 1 97 ? 9.331 -16.851 17.954 1.00 91.19 97 ALA A N 1
ATOM 713 C CA . ALA A 1 97 ? 8.069 -17.029 18.662 1.00 91.19 97 ALA A CA 1
ATOM 714 C C . ALA A 1 97 ? 7.781 -18.513 18.923 1.00 91.19 97 ALA A C 1
ATOM 716 O O . ALA A 1 97 ? 7.495 -18.868 20.064 1.00 91.19 97 ALA A O 1
ATOM 717 N N . ASP A 1 98 ? 7.950 -19.376 17.919 1.00 86.00 98 ASP A N 1
ATOM 718 C CA . ASP A 1 98 ? 7.766 -20.826 18.037 1.00 86.00 98 ASP A CA 1
ATOM 719 C C . ASP A 1 98 ? 8.728 -21.431 19.069 1.00 86.00 98 ASP A C 1
ATOM 721 O O . ASP A 1 98 ? 8.314 -22.121 20.002 1.00 86.00 98 ASP A O 1
ATOM 725 N N . THR A 1 99 ? 10.008 -21.050 19.000 1.00 86.88 99 THR A N 1
ATOM 726 C CA . THR A 1 99 ? 11.024 -21.472 19.977 1.00 86.88 99 THR A CA 1
ATOM 727 C C . THR A 1 99 ? 10.625 -21.076 21.402 1.00 86.88 99 THR A C 1
ATOM 729 O O . THR A 1 99 ? 10.611 -21.917 22.301 1.00 86.88 99 THR A O 1
ATOM 732 N N . ARG A 1 100 ? 10.214 -19.817 21.612 1.00 86.44 100 ARG A N 1
ATOM 733 C CA . ARG A 1 100 ? 9.752 -19.335 22.925 1.00 86.44 100 ARG A CA 1
ATOM 734 C C . ARG A 1 100 ? 8.471 -20.019 23.389 1.00 86.44 100 ARG A C 1
ATOM 736 O O . ARG A 1 100 ? 8.308 -20.234 24.588 1.00 86.44 100 ARG A O 1
ATOM 743 N N . MET A 1 101 ? 7.554 -20.342 22.480 1.00 84.56 101 MET A N 1
ATOM 744 C CA . MET A 1 101 ? 6.331 -21.074 22.804 1.00 84.56 101 MET A CA 1
ATOM 745 C C . MET A 1 101 ? 6.655 -22.481 23.295 1.00 84.56 101 MET A C 1
ATOM 747 O O . MET A 1 101 ? 6.120 -22.878 24.324 1.00 84.56 101 MET A O 1
ATOM 751 N N . ARG A 1 102 ? 7.579 -23.191 22.641 1.00 82.56 102 ARG A N 1
ATOM 752 C CA . ARG A 1 102 ? 8.019 -24.534 23.055 1.00 82.56 102 ARG A CA 1
ATOM 753 C C . ARG A 1 102 ? 8.786 -24.524 24.382 1.00 82.56 102 ARG A C 1
ATOM 755 O O . ARG A 1 102 ? 8.647 -25.455 25.169 1.00 82.56 102 ARG A O 1
ATOM 762 N N . GLU A 1 103 ? 9.544 -23.465 24.673 1.00 81.56 103 GLU A N 1
ATOM 763 C CA . GLU A 1 103 ? 10.200 -23.268 25.979 1.00 81.56 103 GLU A CA 1
ATOM 764 C C . GLU A 1 103 ? 9.202 -22.957 27.108 1.00 81.56 103 GLU A C 1
ATOM 766 O O . GLU A 1 103 ? 9.344 -23.446 28.228 1.00 81.56 103 GLU A O 1
ATOM 771 N N . LYS A 1 104 ? 8.197 -22.117 26.829 1.00 79.81 104 LYS A N 1
ATOM 772 C CA . LYS A 1 104 ? 7.169 -21.696 27.799 1.00 79.81 104 LYS A CA 1
ATOM 773 C C . LYS A 1 104 ? 6.099 -22.764 28.025 1.00 79.81 104 LYS A C 1
ATOM 775 O O . LYS A 1 104 ? 5.543 -22.841 29.118 1.00 79.81 104 LYS A O 1
ATOM 780 N N . PHE A 1 105 ? 5.810 -23.553 26.998 1.00 77.94 105 PHE A N 1
ATOM 781 C CA . PHE A 1 105 ? 4.803 -24.604 26.972 1.00 77.94 105 PHE A CA 1
ATOM 782 C C . PHE A 1 105 ? 5.447 -25.887 26.432 1.00 77.94 105 PHE A C 1
ATOM 784 O O . PHE A 1 105 ? 5.244 -26.231 25.266 1.00 77.94 105 PHE A O 1
ATOM 791 N N . PRO A 1 106 ? 6.249 -26.591 27.253 1.00 73.81 106 PRO A N 1
ATOM 792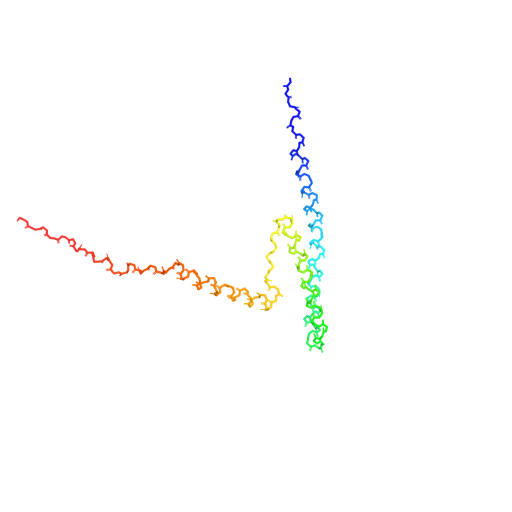 C CA . PRO A 1 106 ? 6.793 -27.882 26.861 1.00 73.81 106 PRO A CA 1
ATOM 793 C C . PRO A 1 106 ? 5.647 -28.833 26.507 1.00 73.81 106 PRO A C 1
ATOM 795 O O . PRO A 1 106 ? 4.642 -28.902 27.220 1.00 73.81 106 PRO A O 1
ATOM 798 N N . GLU A 1 107 ? 5.792 -29.549 25.393 1.00 67.06 107 GLU A N 1
ATOM 799 C CA . GLU A 1 107 ? 4.796 -30.518 24.944 1.00 67.06 107 GLU A CA 1
ATOM 800 C C . GLU A 1 107 ? 4.580 -31.558 26.046 1.00 67.06 107 GLU A C 1
ATOM 802 O O . GLU A 1 107 ? 5.514 -32.237 26.486 1.00 67.06 107 GLU A O 1
ATOM 807 N N . LEU A 1 108 ? 3.341 -31.654 26.535 1.00 63.78 108 LEU A N 1
ATOM 808 C CA . LEU A 1 108 ? 2.980 -32.682 27.499 1.00 63.78 108 LEU A CA 1
ATOM 809 C C . LEU A 1 108 ? 3.172 -34.043 26.818 1.00 63.78 108 LEU A C 1
ATOM 811 O O . LEU A 1 108 ? 2.706 -34.210 25.685 1.00 63.78 108 LEU A O 1
ATOM 815 N N . PRO A 1 109 ? 3.835 -35.018 27.468 1.00 67.31 109 PRO A N 1
ATOM 816 C CA . PRO A 1 109 ? 3.993 -36.342 26.892 1.00 67.31 109 PRO A CA 1
ATOM 817 C C . PRO A 1 109 ? 2.613 -36.880 26.514 1.00 67.31 109 PRO A C 1
ATOM 819 O O . PRO A 1 109 ? 1.715 -36.961 27.355 1.00 67.31 109 PRO A O 1
ATOM 822 N N . SER A 1 110 ? 2.445 -37.197 25.227 1.00 59.62 110 SER A N 1
ATOM 823 C CA . SER A 1 110 ? 1.215 -37.777 24.695 1.00 59.62 110 SER A CA 1
ATOM 824 C C . SER A 1 110 ? 0.812 -38.975 25.564 1.00 59.62 110 SER A C 1
ATOM 826 O O . SER A 1 110 ? 1.635 -39.879 25.751 1.00 59.62 110 SER A O 1
ATOM 828 N N . PRO A 1 111 ? -0.421 -39.028 26.104 1.00 56.56 111 PRO A N 1
ATOM 829 C CA . PRO A 1 111 ? -0.922 -40.184 26.837 1.00 56.56 111 PRO A CA 1
ATOM 830 C C . PRO A 1 111 ? -1.250 -41.322 25.856 1.00 56.56 111 PRO A C 1
ATOM 832 O O . PRO A 1 111 ? -2.377 -41.798 25.779 1.00 56.56 111 PRO A O 1
ATOM 835 N N . ALA A 1 112 ? -0.261 -41.770 25.085 1.00 57.69 112 ALA A N 1
ATOM 836 C CA . ALA A 1 112 ? -0.387 -42.898 24.172 1.00 57.69 112 ALA A CA 1
ATOM 837 C C . ALA A 1 112 ? -0.099 -44.253 24.844 1.00 57.69 112 ALA A C 1
ATOM 839 O O . ALA A 1 112 ? -0.118 -45.267 24.157 1.00 57.69 112 ALA A O 1
ATOM 840 N N . LEU A 1 113 ? 0.142 -44.310 26.163 1.00 56.47 113 LEU A N 1
ATOM 841 C CA . LEU A 1 113 ? 0.443 -45.575 26.860 1.00 56.47 113 LEU A CA 1
ATOM 842 C C . LEU A 1 113 ? -0.386 -45.852 28.126 1.00 56.47 113 LEU A C 1
ATOM 844 O O . LEU A 1 113 ? -0.119 -46.831 28.808 1.00 56.47 113 LEU A O 1
ATOM 848 N N . ALA A 1 114 ? -1.418 -45.063 28.436 1.00 51.06 114 ALA A N 1
ATOM 849 C CA . ALA A 1 114 ? -2.231 -45.269 29.647 1.00 51.06 114 ALA A CA 1
ATOM 850 C C . ALA A 1 114 ? -3.620 -45.891 29.394 1.00 51.06 114 ALA A C 1
ATOM 852 O O . ALA A 1 114 ? -4.505 -45.781 30.235 1.00 51.06 114 ALA A O 1
ATOM 853 N N . TYR A 1 115 ? -3.822 -46.562 28.255 1.00 49.12 115 TYR A N 1
ATOM 854 C CA . TYR A 1 115 ? -4.985 -47.432 28.046 1.00 49.12 115 TYR A CA 1
ATOM 855 C C . TYR A 1 115 ? -4.551 -48.895 27.929 1.00 49.12 115 TYR A C 1
ATOM 857 O O . TYR A 1 115 ? -4.818 -49.573 26.936 1.00 49.12 115 TYR A O 1
ATOM 865 N N . GLU A 1 116 ? -3.946 -49.419 28.993 1.00 49.12 116 GLU A N 1
ATOM 866 C CA . GLU A 1 116 ? -4.186 -50.817 29.341 1.00 49.12 116 GLU A CA 1
ATOM 867 C C . GLU A 1 116 ? -5.649 -50.907 29.795 1.00 49.12 116 GLU A C 1
ATOM 869 O O . GLU A 1 116 ? -5.989 -50.648 30.946 1.00 49.12 116 GLU A O 1
ATOM 874 N N . ARG A 1 117 ? -6.552 -51.179 28.846 1.00 50.78 117 ARG A N 1
ATOM 875 C CA . ARG A 1 117 ? -7.930 -51.573 29.153 1.00 50.78 117 ARG A CA 1
ATOM 876 C C . ARG A 1 117 ? -7.860 -52.873 29.960 1.00 50.78 117 ARG A C 1
ATOM 878 O O . ARG A 1 117 ? -7.412 -53.870 29.390 1.00 50.78 117 ARG A O 1
ATOM 885 N N . PRO A 1 118 ? -8.316 -52.919 31.224 1.00 42.41 118 PRO A N 1
ATOM 886 C CA . PRO A 1 118 ? -8.540 -54.197 31.868 1.00 42.41 118 PRO A CA 1
ATOM 887 C C . PRO A 1 118 ? -9.629 -54.912 31.070 1.00 42.41 118 PRO A C 1
ATOM 889 O O . PRO A 1 118 ? -10.729 -54.386 30.888 1.00 42.41 118 PRO A O 1
ATOM 892 N N . ALA A 1 119 ? -9.282 -56.077 30.531 1.00 50.84 119 ALA A N 1
ATOM 893 C CA . ALA A 1 119 ? -10.225 -56.968 29.888 1.00 50.84 119 ALA A CA 1
ATOM 894 C C . ALA A 1 119 ? -11.353 -57.299 30.875 1.00 50.84 119 ALA A C 1
ATOM 896 O O . ALA A 1 119 ? -11.127 -57.777 31.986 1.00 50.84 119 ALA A O 1
ATOM 897 N N . GLU A 1 120 ? -12.566 -56.988 30.446 1.00 49.59 120 GLU A N 1
ATOM 898 C CA . GLU A 1 120 ? -13.811 -57.336 31.101 1.00 49.59 120 GLU A CA 1
ATOM 899 C C . GLU A 1 120 ? -14.060 -58.855 31.041 1.00 49.59 120 GLU A C 1
ATOM 901 O O . GLU A 1 120 ? -13.750 -59.511 30.049 1.00 49.59 120 GLU A O 1
ATOM 906 N N . SER A 1 121 ? -14.725 -59.352 32.088 1.00 57.22 121 SER A N 1
ATOM 907 C CA . SER A 1 121 ? -15.503 -60.596 32.159 1.00 57.22 121 SER A CA 1
ATOM 908 C C . SER A 1 121 ? -14.757 -61.931 32.229 1.00 57.22 121 SER A C 1
ATOM 910 O O . SER A 1 121 ? -14.376 -62.502 31.217 1.00 57.22 121 SER A O 1
ATOM 912 N N . THR A 1 122 ? -14.754 -62.521 33.429 1.00 45.75 122 THR A N 1
ATOM 913 C CA . THR A 1 122 ? -15.332 -63.862 33.630 1.00 45.75 122 THR A CA 1
ATOM 914 C C . THR A 1 122 ? -15.795 -64.008 35.078 1.00 45.75 122 THR A C 1
ATOM 916 O O . THR A 1 122 ? -14.995 -64.268 35.975 1.00 45.75 122 THR A O 1
ATOM 919 N N . VAL A 1 123 ? -17.102 -63.867 35.302 1.00 54.00 123 VAL A N 1
ATOM 920 C CA . VAL A 1 123 ? -17.780 -64.510 36.435 1.00 54.00 123 VAL A CA 1
ATOM 921 C C . VAL A 1 123 ? -18.013 -65.967 36.032 1.00 54.00 123 VAL A C 1
ATOM 923 O O . VAL A 1 123 ? -18.579 -66.202 34.961 1.00 54.00 123 VAL A O 1
ATOM 926 N N . PRO A 1 124 ? -17.626 -66.950 36.860 1.00 57.47 124 PRO A N 1
ATOM 927 C CA . PRO A 1 124 ? -18.535 -68.077 37.008 1.00 57.47 124 PRO A CA 1
ATOM 928 C C . PRO A 1 124 ? -18.664 -68.579 38.455 1.00 57.47 124 PRO A C 1
ATOM 930 O O . PRO A 1 124 ? -17.698 -69.033 39.057 1.00 57.47 124 PRO A O 1
ATOM 933 N N . ARG A 1 125 ? -19.935 -68.562 38.873 1.00 49.47 125 ARG A N 1
ATOM 934 C CA . ARG A 1 125 ? -20.680 -69.469 39.762 1.00 49.47 125 ARG A CA 1
ATOM 935 C C . ARG A 1 125 ? -20.339 -69.557 41.250 1.00 49.47 125 ARG A C 1
ATOM 937 O O . ARG A 1 125 ? -19.309 -70.156 41.610 1.00 49.47 125 ARG A O 1
#

Foldseek 3Di:
DDDPPPPPPVVVVVVLVVLLVVLVVVLVVLVVVLVVLVVVLVVCCVPPVVSNVVSVVVSVVSVVSNCVSCVSNVNDDPDDQPDPVSVVVVVVVVVVVVVVCCVVDPDDPPPPPPPPPDDDDDDDD

Solvent-accessible surface area (backbone atoms only — not comparable to full-atom values): 7539 Å² total; per-residue (Å²): 143,85,87,83,88,68,64,71,70,57,54,60,50,50,55,53,50,52,52,36,48,58,41,46,55,50,43,67,58,46,54,62,51,40,53,50,42,49,54,50,22,67,65,35,40,82,78,40,54,71,59,21,49,55,36,45,56,52,35,51,53,48,51,50,50,47,48,53,42,19,62,77,55,72,45,84,73,90,68,72,65,90,38,76,65,54,46,49,52,52,52,52,50,50,53,54,50,51,53,49,45,47,72,76,50,62,81,73,82,74,82,84,77,79,75,80,72,80,82,77,85,84,87,82,135